Protein AF-A0A378AGY6-F1 (afdb_monomer)

Secondary structure (DSSP, 8-state):
-HHHHHTTS-HHHHHHHHHHHHHTTSEEEEE-SS-TT-EEEEE-HHHHHHHHHHHHHHHHHHHHHHSPPP-

Organism: Klebsiella pneumoniae subsp. ozaenae (NCBI:txid574)

Nearest PDB structures (foldseek):
  6pcp-assembly2_C  TM=9.105E-01  e=5.330E-04  Bordetella pertussis
  3zmd-assembly2_D  TM=8.821E-01  e=3.340E-03  Streptomyces coelicolor
  1z9c-assembly2_C  TM=8.266E-01  e=3.340E-03  Bacillus subtilis
  3bpv-assembly1_A-2  TM=8.553E-01  e=6.158E-03  unclassified
  4mnu-assembly1_B  TM=8.883E-01  e=2.398E-02  Listeria monocytogenes EGD-e

Sequence (71 aa):
MALIEAAVSTKATLAEMLSRMEARGLVRREHDPADKRRRFVYLTDEGEALLNRSIPQGNEVDDEFLGPPER

InterPro domains:
  IPR000835 MarR-type HTH domain [PF01047] (5-37)
  IPR000835 MarR-type HTH domain [PS50995] (1-71)
  IPR000835 MarR-type HTH domain [SM00347] (2-71)
  IPR023187 Transcriptional regulator MarR-type, conserved site [PS01117] (13-47)
  IPR036388 Winged helix-like DNA-binding domain superfamily [G3DSA:1.10.10.10] (2-71)
  IPR036390 Winged helix DNA-binding domain superfamily [SSF46785] (3-67)
  IPR039422 Transcription regulators MarR/SlyA-like [PTHR33164] (3-61)

Structure (mmCIF, N/CA/C/O backbone):
data_AF-A0A378AGY6-F1
#
_entry.id   AF-A0A378AGY6-F1
#
loop_
_atom_site.group_PDB
_atom_site.id
_atom_site.type_symbol
_atom_site.label_atom_id
_atom_site.label_alt_id
_atom_site.label_comp_id
_atom_site.label_asym_id
_atom_site.label_entity_id
_atom_site.label_seq_id
_atom_site.pdbx_PDB_ins_code
_atom_site.Cartn_x
_atom_site.Cartn_y
_atom_site.Cartn_z
_atom_site.occupancy
_atom_site.B_iso_or_equiv
_atom_site.auth_seq_id
_atom_site.auth_comp_id
_atom_site.auth_asym_id
_atom_site.auth_atom_id
_atom_site.pdbx_PDB_model_num
ATOM 1 N N . MET A 1 1 ? 9.676 9.978 -9.239 1.00 59.78 1 MET A N 1
ATOM 2 C CA . MET A 1 1 ? 9.918 10.725 -7.989 1.00 59.78 1 MET A CA 1
ATOM 3 C C . MET A 1 1 ? 8.623 11.103 -7.281 1.00 59.78 1 MET A C 1
ATOM 5 O O . MET A 1 1 ? 8.614 11.012 -6.066 1.00 59.78 1 MET A O 1
ATOM 9 N N . ALA A 1 2 ? 7.516 11.339 -7.999 1.00 73.94 2 ALA A N 1
ATOM 10 C CA . ALA A 1 2 ? 6.207 11.671 -7.413 1.00 73.94 2 ALA A CA 1
ATOM 11 C C . ALA A 1 2 ? 5.749 10.799 -6.218 1.00 73.94 2 ALA A C 1
ATOM 13 O O . ALA A 1 2 ? 5.328 11.336 -5.203 1.00 73.94 2 ALA A O 1
ATOM 14 N N . LEU A 1 3 ? 5.874 9.463 -6.285 1.00 77.75 3 LEU A N 1
ATOM 15 C CA . LEU A 1 3 ? 5.417 8.597 -5.183 1.00 77.75 3 LEU A CA 1
ATOM 16 C C . LEU A 1 3 ? 6.280 8.709 -3.909 1.00 77.75 3 LEU A C 1
ATOM 18 O O . LEU A 1 3 ? 5.776 8.507 -2.813 1.00 77.75 3 LEU A O 1
ATOM 22 N N . ILE A 1 4 ? 7.573 9.031 -4.039 1.00 78.81 4 ILE A N 1
ATOM 23 C CA . ILE A 1 4 ? 8.468 9.227 -2.883 1.00 78.81 4 ILE A CA 1
ATOM 24 C C . ILE A 1 4 ? 8.117 10.529 -2.161 1.00 78.81 4 ILE A C 1
ATOM 26 O O . ILE A 1 4 ? 8.063 10.544 -0.936 1.00 78.81 4 ILE A O 1
ATOM 30 N N . GLU A 1 5 ? 7.847 11.591 -2.923 1.00 77.88 5 GLU A N 1
ATOM 31 C CA . GLU A 1 5 ? 7.433 12.889 -2.381 1.00 77.88 5 GLU A CA 1
ATOM 32 C C . GLU A 1 5 ? 6.095 12.782 -1.647 1.00 77.88 5 GLU A C 1
ATOM 34 O O . GLU A 1 5 ? 6.000 13.200 -0.498 1.00 77.88 5 GLU A O 1
ATO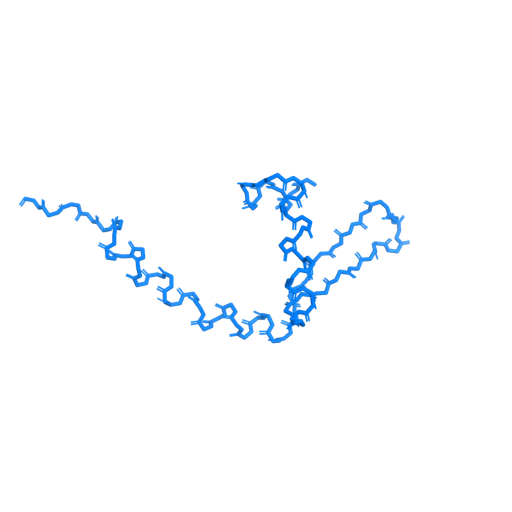M 39 N N . ALA A 1 6 ? 5.096 12.139 -2.260 1.00 78.94 6 ALA A N 1
ATOM 40 C CA . ALA A 1 6 ? 3.787 11.937 -1.639 1.00 78.94 6 ALA A CA 1
ATOM 41 C C . ALA A 1 6 ? 3.851 11.079 -0.364 1.00 78.94 6 ALA A C 1
ATOM 43 O O . ALA A 1 6 ? 3.106 11.319 0.580 1.00 78.94 6 ALA A O 1
ATOM 44 N N . ALA A 1 7 ? 4.743 10.086 -0.321 1.00 80.19 7 ALA A N 1
ATOM 45 C CA . ALA A 1 7 ? 4.890 9.211 0.837 1.00 80.19 7 ALA A CA 1
ATOM 46 C C . ALA A 1 7 ? 5.689 9.838 1.992 1.00 80.19 7 ALA A C 1
ATOM 48 O O . ALA A 1 7 ? 5.787 9.208 3.043 1.00 80.19 7 ALA A O 1
ATOM 49 N N . VAL A 1 8 ? 6.310 11.012 1.787 1.00 83.31 8 VAL A N 1
ATOM 50 C CA . VAL A 1 8 ? 7.172 11.703 2.768 1.00 83.31 8 VAL A CA 1
ATOM 51 C C . VAL A 1 8 ? 8.145 10.720 3.444 1.00 83.31 8 VAL A C 1
ATOM 53 O O . VAL A 1 8 ? 8.298 10.664 4.661 1.00 83.31 8 VAL A O 1
ATOM 56 N N . SER A 1 9 ? 8.771 9.856 2.640 1.00 85.38 9 SER A N 1
ATOM 57 C CA . SER A 1 9 ? 9.588 8.746 3.136 1.00 85.38 9 SER A CA 1
ATOM 58 C C . SER A 1 9 ? 10.825 8.517 2.272 1.00 85.38 9 SER A C 1
ATOM 60 O O . SER A 1 9 ? 10.998 9.116 1.211 1.00 85.38 9 SER A O 1
ATOM 62 N N . THR A 1 10 ? 11.718 7.629 2.713 1.00 87.38 10 THR A N 1
ATOM 63 C CA . THR A 1 10 ? 12.898 7.265 1.923 1.00 87.38 10 THR A CA 1
ATOM 64 C C . THR A 1 10 ? 12.540 6.264 0.828 1.00 87.38 10 THR A C 1
ATOM 66 O O . THR A 1 10 ? 11.593 5.485 0.943 1.00 87.38 10 THR A O 1
ATOM 69 N N . LYS A 1 11 ? 13.359 6.210 -0.229 1.00 85.88 11 LYS A N 1
ATOM 70 C CA . LYS A 1 11 ? 13.206 5.219 -1.304 1.00 85.88 11 LYS A CA 1
ATOM 71 C C . LYS A 1 11 ? 13.217 3.776 -0.782 1.00 85.88 11 LYS A C 1
ATOM 73 O O . LYS A 1 11 ? 12.470 2.951 -1.300 1.00 85.88 11 LYS A O 1
ATOM 78 N N . ALA A 1 12 ? 14.065 3.472 0.203 1.00 88.75 12 ALA A N 1
ATOM 79 C CA . ALA A 1 12 ? 14.177 2.131 0.774 1.00 88.75 12 ALA A CA 1
ATOM 80 C C . ALA A 1 12 ? 12.922 1.767 1.575 1.00 88.75 12 ALA A C 1
ATOM 82 O O . ALA A 1 12 ? 12.313 0.731 1.321 1.00 88.75 12 ALA A O 1
ATOM 83 N N . THR A 1 13 ? 12.481 2.668 2.457 1.00 90.00 13 THR A N 1
ATOM 84 C CA . THR A 1 13 ? 11.266 2.482 3.257 1.00 90.00 13 THR A CA 1
ATOM 85 C C . THR A 1 13 ? 10.036 2.342 2.365 1.00 90.00 13 THR A C 1
ATOM 87 O O .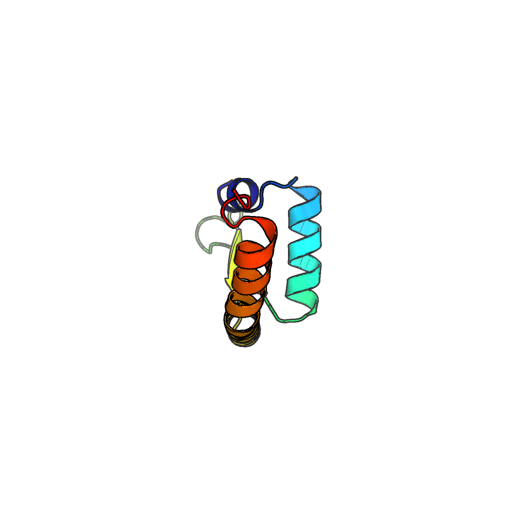 THR A 1 13 ? 9.262 1.405 2.535 1.00 90.00 13 THR A O 1
ATOM 90 N N . LEU A 1 14 ? 9.884 3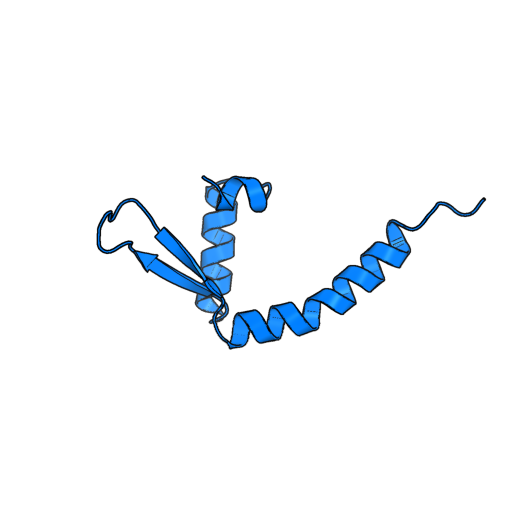.204 1.354 1.00 90.00 14 LEU A N 1
ATOM 91 C CA . LEU A 1 14 ? 8.782 3.104 0.401 1.00 90.00 14 LEU A CA 1
ATOM 92 C C . LEU A 1 14 ? 8.813 1.782 -0.373 1.00 90.00 14 LEU A C 1
ATOM 94 O O . LEU A 1 14 ? 7.776 1.147 -0.541 1.00 90.00 14 LEU A O 1
ATOM 98 N N . ALA A 1 15 ? 9.986 1.346 -0.838 1.00 90.12 15 ALA A N 1
ATOM 99 C CA . ALA A 1 15 ? 10.107 0.080 -1.550 1.00 90.12 15 ALA A CA 1
ATOM 100 C C . ALA A 1 15 ? 9.666 -1.105 -0.680 1.00 90.12 15 ALA A C 1
ATOM 102 O O . ALA A 1 15 ? 8.965 -1.985 -1.179 1.00 90.12 15 ALA A O 1
ATOM 103 N N . GLU A 1 16 ? 10.031 -1.102 0.602 1.00 93.75 16 GLU A N 1
ATOM 104 C CA . GLU A 1 16 ? 9.637 -2.136 1.555 1.00 93.75 16 GLU A CA 1
ATOM 105 C C . GLU A 1 16 ? 8.138 -2.090 1.883 1.00 93.75 16 GLU A C 1
ATOM 107 O O . GLU A 1 16 ? 7.480 -3.132 1.866 1.00 93.75 16 GLU A O 1
ATOM 112 N N . MET A 1 17 ? 7.572 -0.898 2.103 1.00 93.19 17 MET A N 1
ATOM 113 C CA . MET A 1 17 ? 6.129 -0.721 2.314 1.00 93.19 17 MET A CA 1
ATOM 114 C C . MET A 1 17 ? 5.327 -1.258 1.128 1.00 93.19 17 MET A C 1
ATOM 116 O O . MET A 1 17 ? 4.432 -2.082 1.313 1.00 93.19 17 MET A O 1
ATOM 120 N N . LEU A 1 18 ? 5.705 -0.875 -0.094 1.00 93.19 18 LEU A N 1
ATOM 121 C CA . LEU A 1 18 ? 5.061 -1.367 -1.309 1.00 93.19 18 LEU A CA 1
ATOM 122 C C . LEU A 1 18 ? 5.175 -2.890 -1.441 1.00 93.19 18 LEU A C 1
ATOM 124 O O . LEU A 1 18 ? 4.220 -3.527 -1.867 1.00 93.19 18 LEU A O 1
ATOM 128 N N . SER A 1 19 ? 6.304 -3.488 -1.043 1.00 94.38 19 SER A N 1
ATOM 129 C CA . SER A 1 19 ? 6.473 -4.950 -1.089 1.00 94.38 19 SER A CA 1
ATOM 130 C C . SER A 1 19 ? 5.554 -5.664 -0.113 1.00 94.38 19 SER A C 1
ATOM 132 O O . SER A 1 19 ? 4.985 -6.697 -0.454 1.00 94.38 19 SER A O 1
ATOM 134 N N . ARG A 1 20 ? 5.343 -5.100 1.079 1.00 95.69 20 ARG A N 1
ATOM 135 C CA . ARG A 1 20 ? 4.382 -5.645 2.046 1.00 95.69 20 ARG A CA 1
ATOM 136 C C . ARG A 1 20 ? 2.938 -5.484 1.569 1.00 95.69 20 ARG A C 1
ATOM 138 O O . ARG A 1 20 ? 2.139 -6.391 1.774 1.00 95.69 20 ARG A O 1
ATOM 145 N N . MET A 1 21 ? 2.598 -4.355 0.945 1.00 96.25 21 MET A N 1
ATOM 146 C CA . MET A 1 21 ? 1.259 -4.122 0.390 1.00 96.25 21 MET A CA 1
ATOM 147 C C . MET A 1 21 ? 0.960 -5.066 -0.780 1.00 96.25 21 MET A C 1
ATOM 149 O O . MET A 1 21 ? -0.129 -5.624 -0.855 1.00 96.25 21 MET A O 1
ATOM 153 N N . GLU A 1 22 ? 1.938 -5.295 -1.654 1.00 96.19 22 GLU A N 1
ATOM 154 C CA . GLU A 1 22 ? 1.837 -6.216 -2.790 1.00 96.19 22 GLU A CA 1
ATOM 155 C C . GLU A 1 22 ? 1.713 -7.672 -2.327 1.00 96.19 22 GLU A C 1
ATOM 157 O O . GLU A 1 22 ? 0.843 -8.394 -2.801 1.00 96.19 22 GLU A O 1
ATOM 162 N N . ALA A 1 23 ? 2.494 -8.084 -1.320 1.00 96.81 23 ALA A N 1
ATOM 163 C CA . ALA A 1 23 ? 2.376 -9.410 -0.704 1.00 96.81 23 ALA A CA 1
ATOM 164 C C . ALA A 1 23 ? 1.003 -9.658 -0.051 1.00 96.81 23 ALA A C 1
ATOM 166 O 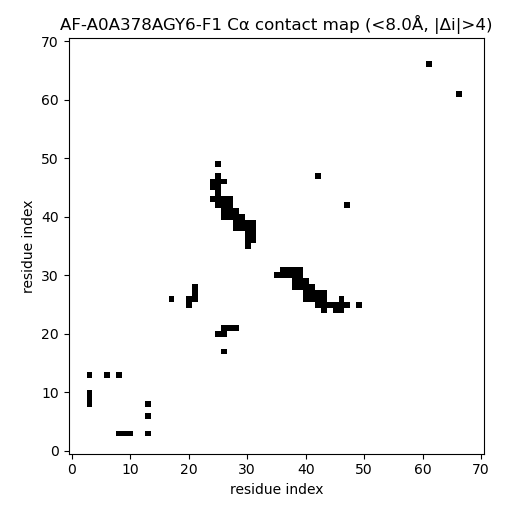O . ALA A 1 23 ? 0.594 -10.804 0.110 1.00 96.81 23 ALA A O 1
ATOM 167 N N . ARG A 1 24 ? 0.295 -8.588 0.326 1.00 96.50 24 ARG A N 1
ATOM 168 C CA . ARG A 1 24 ? -1.077 -8.629 0.850 1.00 96.50 24 ARG A CA 1
ATOM 169 C C . ARG A 1 24 ? -2.144 -8.480 -0.238 1.00 96.50 24 ARG A C 1
ATOM 171 O O . ARG A 1 24 ? -3.311 -8.396 0.106 1.00 96.50 24 ARG A O 1
ATOM 178 N N . GLY A 1 25 ? -1.763 -8.392 -1.512 1.00 96.50 25 GLY A N 1
ATOM 179 C CA . GLY A 1 25 ? -2.704 -8.233 -2.621 1.00 96.50 25 GLY A CA 1
ATOM 180 C C . GLY A 1 25 ? -3.336 -6.844 -2.732 1.00 96.50 25 GLY A C 1
ATOM 181 O O . GLY A 1 25 ? -4.292 -6.686 -3.477 1.00 96.50 25 GLY A O 1
ATOM 182 N N . LEU A 1 26 ? -2.815 -5.828 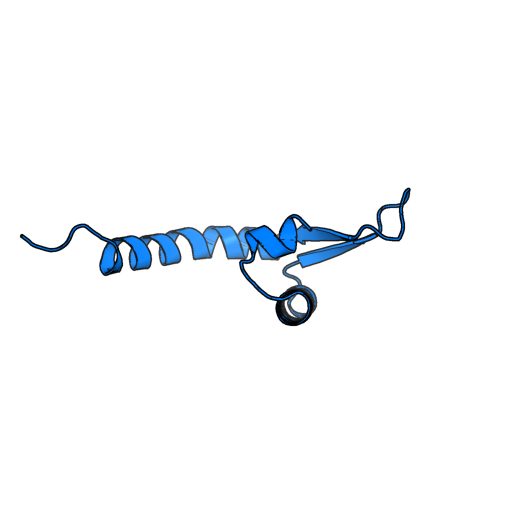-2.034 1.00 97.06 26 LEU A N 1
ATOM 183 C CA . LEU A 1 26 ? -3.418 -4.487 -1.969 1.00 97.06 26 LEU A CA 1
ATOM 184 C C . LEU A 1 26 ? -2.962 -3.556 -3.100 1.00 97.06 26 LEU A C 1
ATOM 186 O O . LEU A 1 26 ? -3.636 -2.582 -3.425 1.00 97.06 26 LEU A O 1
ATOM 190 N N . VAL A 1 27 ? -1.793 -3.821 -3.683 1.00 96.75 27 VAL A N 1
ATOM 191 C CA . VAL A 1 27 ? -1.245 -3.046 -4.804 1.00 96.75 27 VAL A CA 1
ATOM 192 C C . VAL A 1 27 ? -0.674 -3.978 -5.861 1.00 96.75 27 VAL A C 1
ATOM 194 O O . VAL A 1 27 ? -0.187 -5.061 -5.541 1.00 96.75 27 VAL A O 1
ATOM 197 N N . ARG A 1 28 ? -0.667 -3.518 -7.112 1.00 94.81 28 ARG A N 1
ATOM 198 C CA . ARG A 1 28 ? 0.058 -4.138 -8.227 1.00 94.81 28 ARG A CA 1
ATOM 199 C C . ARG A 1 28 ? 1.090 -3.169 -8.788 1.00 94.81 28 ARG A C 1
ATOM 201 O O . ARG A 1 28 ? 0.845 -1.960 -8.852 1.00 94.81 28 ARG A O 1
ATOM 208 N N . ARG A 1 29 ? 2.242 -3.695 -9.208 1.00 92.31 29 ARG A N 1
ATOM 209 C CA . ARG A 1 29 ? 3.286 -2.906 -9.869 1.00 92.31 29 ARG A CA 1
ATOM 210 C C . ARG A 1 29 ? 3.448 -3.324 -11.311 1.00 92.31 29 ARG A C 1
ATOM 212 O O . ARG A 1 29 ? 3.600 -4.502 -11.611 1.00 92.31 29 ARG A O 1
ATOM 219 N N . GLU A 1 30 ? 3.495 -2.335 -12.189 1.00 90.19 30 GLU A N 1
ATOM 220 C CA . GLU A 1 30 ? 3.658 -2.561 -13.619 1.00 90.19 30 GLU A CA 1
ATOM 221 C C . GLU A 1 30 ? 4.824 -1.755 -14.167 1.00 90.19 30 GLU A C 1
ATOM 223 O O . GLU A 1 30 ? 5.099 -0.627 -13.747 1.00 90.19 30 GLU A O 1
ATOM 228 N N . HIS A 1 31 ? 5.532 -2.365 -15.110 1.00 85.31 31 HIS A N 1
ATOM 229 C CA . HIS A 1 31 ? 6.537 -1.674 -15.896 1.00 85.31 31 HIS A CA 1
ATOM 230 C C . HIS A 1 31 ? 5.855 -0.920 -17.028 1.00 85.31 31 HIS A C 1
ATOM 232 O O . HIS A 1 31 ? 4.972 -1.462 -17.688 1.00 85.31 31 HIS A O 1
ATOM 238 N N . ASP A 1 32 ? 6.305 0.305 -17.278 1.00 81.12 32 ASP A N 1
ATOM 239 C CA . ASP A 1 32 ? 5.893 1.033 -18.472 1.00 81.12 32 ASP A CA 1
ATOM 240 C C . ASP A 1 32 ? 6.406 0.279 -19.721 1.00 81.12 32 ASP A C 1
ATO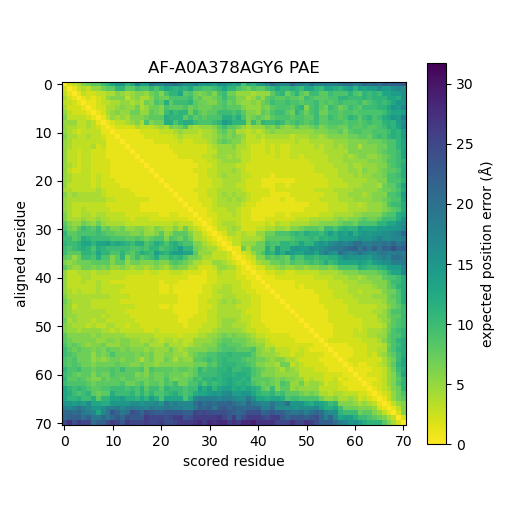M 242 O O . ASP A 1 32 ? 7.620 0.040 -19.826 1.00 81.12 32 ASP A O 1
ATOM 246 N N . PRO A 1 33 ? 5.527 -0.114 -20.665 1.00 78.44 33 PRO A N 1
ATOM 247 C CA . PRO A 1 33 ? 5.936 -0.792 -21.893 1.00 78.44 33 PRO A CA 1
ATOM 248 C C 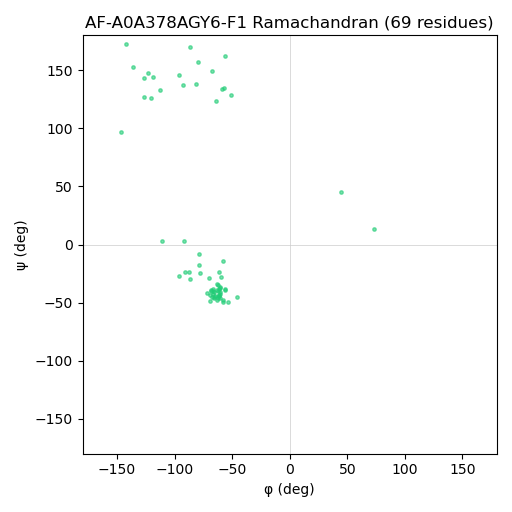. PRO A 1 33 ? 6.909 0.035 -22.746 1.00 78.44 33 PRO A C 1
ATOM 250 O O . PRO A 1 33 ? 7.726 -0.539 -23.467 1.00 78.44 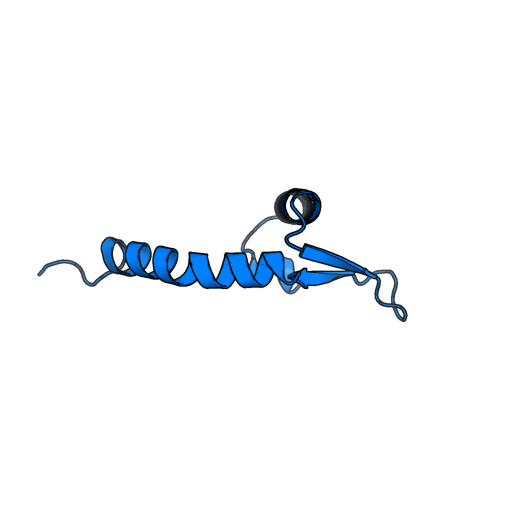33 PRO A O 1
ATOM 253 N N . ALA A 1 34 ? 6.840 1.368 -22.660 1.00 83.25 34 ALA A N 1
ATOM 254 C CA . ALA A 1 34 ? 7.666 2.298 -23.422 1.00 83.25 34 ALA A CA 1
ATOM 255 C C . ALA A 1 34 ? 8.968 2.694 -22.696 1.00 83.25 34 ALA A C 1
ATOM 257 O O . ALA A 1 34 ? 9.945 3.059 -23.351 1.00 83.25 34 ALA A O 1
ATOM 258 N N . ASP A 1 35 ? 9.025 2.594 -21.362 1.00 81.06 35 ASP A N 1
ATOM 259 C CA . ASP A 1 35 ? 10.224 2.904 -20.571 1.00 81.06 35 ASP A CA 1
ATOM 260 C C . ASP A 1 35 ? 10.356 2.004 -19.334 1.00 81.06 35 ASP A C 1
ATOM 262 O O . ASP A 1 35 ? 9.857 2.304 -18.251 1.00 81.06 35 ASP A O 1
ATOM 266 N N . LYS A 1 36 ? 11.153 0.934 -19.441 1.00 73.81 36 LYS A N 1
ATOM 267 C CA . LYS A 1 36 ? 11.384 -0.037 -18.351 1.00 73.81 36 LYS A CA 1
ATOM 268 C C . LYS A 1 36 ? 11.943 0.574 -17.055 1.00 73.81 36 LYS A C 1
ATOM 270 O O . LYS A 1 36 ? 11.947 -0.100 -16.020 1.00 73.81 36 LYS A O 1
ATOM 275 N N . ARG A 1 37 ? 12.437 1.820 -17.090 1.00 79.06 37 ARG A N 1
ATOM 276 C CA . ARG A 1 37 ? 12.908 2.555 -15.903 1.00 79.06 37 ARG A CA 1
ATOM 277 C C . ARG A 1 37 ? 11.763 3.138 -15.076 1.00 79.06 37 ARG A C 1
ATOM 279 O O . ARG A 1 37 ? 11.976 3.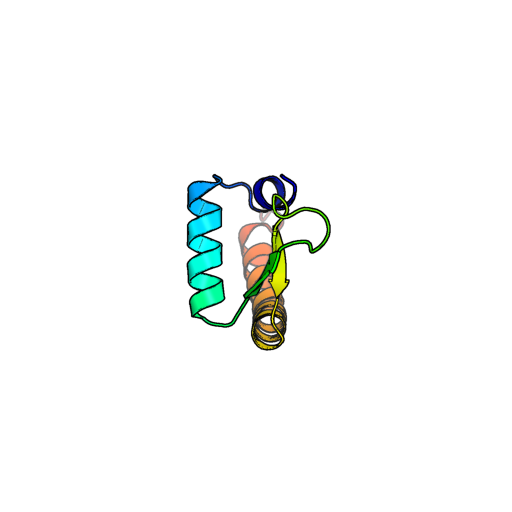459 -13.905 1.00 79.06 37 ARG A O 1
ATOM 286 N N . ARG A 1 38 ? 10.562 3.254 -15.644 1.00 80.94 38 ARG A N 1
ATOM 287 C CA . ARG A 1 38 ? 9.352 3.694 -14.950 1.00 80.94 38 ARG A CA 1
ATOM 288 C C . ARG A 1 38 ? 8.592 2.488 -14.417 1.00 80.94 38 ARG A C 1
ATOM 290 O O . ARG A 1 38 ? 8.460 1.458 -15.075 1.00 80.94 38 ARG A O 1
ATOM 297 N N . ARG A 1 39 ? 8.119 2.628 -13.183 1.00 82.56 39 ARG A N 1
ATOM 298 C CA . ARG A 1 39 ? 7.250 1.659 -12.522 1.00 82.56 39 ARG A CA 1
ATOM 299 C C . ARG A 1 39 ? 6.023 2.400 -12.041 1.00 82.56 39 ARG A C 1
ATOM 301 O O . ARG A 1 39 ? 6.161 3.402 -11.337 1.00 82.56 39 ARG A O 1
ATOM 308 N N . PHE A 1 40 ? 4.865 1.899 -12.422 1.00 88.88 40 PHE A N 1
ATOM 309 C CA . PHE A 1 40 ? 3.592 2.364 -11.914 1.00 88.88 40 PHE A CA 1
ATOM 310 C C . PHE A 1 40 ? 3.151 1.466 -10.767 1.00 88.88 40 PHE A C 1
ATOM 312 O O . PHE A 1 40 ? 3.444 0.270 -10.747 1.00 88.88 40 PHE A O 1
ATOM 319 N N . VAL A 1 41 ? 2.487 2.074 -9.794 1.00 92.12 41 VAL A N 1
ATOM 320 C CA . VAL A 1 41 ? 1.875 1.386 -8.663 1.00 92.12 41 VAL A CA 1
ATOM 321 C C . VAL A 1 41 ? 0.397 1.718 -8.723 1.00 92.12 41 VAL A C 1
ATOM 323 O O . VAL A 1 41 ? 0.042 2.894 -8.770 1.00 92.12 41 VAL A O 1
ATOM 326 N N . TYR A 1 42 ? -0.437 0.690 -8.728 1.00 94.12 42 TYR A N 1
ATOM 327 C CA . TYR A 1 42 ? -1.888 0.819 -8.730 1.00 94.12 42 TYR A CA 1
ATOM 328 C C . TYR A 1 42 ? -2.453 0.084 -7.522 1.00 94.12 42 TYR A C 1
ATOM 330 O O . TYR A 1 42 ? -1.896 -0.940 -7.116 1.00 94.12 42 TYR A O 1
ATOM 338 N N . LEU A 1 43 ? -3.556 0.581 -6.968 1.00 96.25 43 LEU A N 1
ATOM 339 C CA . LEU A 1 43 ? -4.356 -0.214 -6.045 1.00 96.25 43 LEU A CA 1
ATOM 340 C C . LEU A 1 43 ? -5.004 -1.372 -6.811 1.00 96.25 43 LEU A C 1
ATOM 342 O O . LEU A 1 43 ? -5.259 -1.289 -8.016 1.00 96.25 43 LEU A O 1
ATOM 346 N N . THR A 1 44 ? -5.203 -2.477 -6.110 1.00 97.06 44 THR A N 1
ATOM 347 C CA . THR A 1 44 ? -6.129 -3.529 -6.534 1.00 97.06 44 THR A CA 1
ATOM 348 C C . THR A 1 44 ? -7.528 -3.195 -6.029 1.00 97.06 44 THR A C 1
ATOM 350 O O . THR A 1 44 ? -7.679 -2.338 -5.160 1.00 97.06 44 THR A O 1
ATOM 353 N N . ASP A 1 45 ? -8.539 -3.928 -6.487 1.00 97.25 45 ASP A N 1
ATOM 354 C CA . ASP A 1 45 ? -9.908 -3.783 -5.979 1.00 97.25 45 ASP A CA 1
ATOM 355 C C . ASP A 1 45 ? -9.975 -3.988 -4.451 1.00 97.25 45 ASP A C 1
ATOM 357 O O . ASP A 1 45 ? -10.669 -3.263 -3.739 1.00 97.25 45 ASP A O 1
ATOM 361 N N . GLU A 1 46 ? -9.193 -4.934 -3.917 1.00 96.12 46 GLU A N 1
ATOM 362 C CA . GLU A 1 46 ? -9.071 -5.148 -2.470 1.00 96.12 46 GLU A CA 1
ATOM 363 C C . GLU A 1 46 ? -8.386 -3.964 -1.771 1.00 96.12 46 GLU A C 1
ATOM 365 O O . GLU A 1 46 ? -8.807 -3.543 -0.689 1.00 96.12 46 GLU A O 1
ATOM 370 N N . GLY A 1 47 ? -7.348 -3.404 -2.398 1.00 96.44 47 GLY A N 1
ATOM 371 C CA . GLY A 1 47 ? -6.657 -2.208 -1.929 1.00 96.44 47 GLY A CA 1
ATOM 372 C C . GLY A 1 47 ? -7.564 -0.981 -1.883 1.00 96.44 47 GLY A C 1
ATOM 373 O O . GLY A 1 47 ? -7.561 -0.264 -0.883 1.00 96.44 47 GLY A O 1
ATOM 374 N N . GLU A 1 48 ? -8.375 -0.762 -2.918 1.00 96.81 48 GLU A N 1
ATOM 375 C CA . GLU A 1 48 ? -9.365 0.318 -2.960 1.00 96.81 48 GLU A CA 1
ATOM 376 C C . GLU A 1 48 ? -10.451 0.121 -1.900 1.00 96.81 48 GLU A C 1
ATOM 378 O O . GLU A 1 48 ? -10.774 1.052 -1.160 1.00 96.81 48 GLU A O 1
ATOM 383 N N . ALA A 1 49 ? -10.970 -1.100 -1.750 1.00 96.12 49 ALA A N 1
ATOM 384 C CA . ALA A 1 49 ? -11.944 -1.414 -0.709 1.00 96.12 49 ALA A CA 1
ATOM 385 C C . ALA A 1 49 ? -11.376 -1.199 0.705 1.00 96.12 49 ALA A C 1
ATOM 387 O O . ALA A 1 49 ? -12.090 -0.729 1.594 1.00 96.12 49 ALA A O 1
ATOM 388 N N . LEU A 1 50 ? -10.098 -1.528 0.934 1.00 95.88 50 LEU A N 1
ATOM 389 C CA . LEU A 1 50 ? -9.400 -1.232 2.189 1.00 95.88 50 LEU A CA 1
ATOM 390 C C . LEU A 1 50 ? -9.229 0.268 2.408 1.00 95.88 50 LEU A C 1
ATOM 392 O O . LEU A 1 50 ? -9.527 0.756 3.494 1.00 95.88 50 LEU A O 1
ATOM 396 N N . LEU A 1 51 ? -8.794 1.004 1.392 1.00 94.56 51 LEU A N 1
ATOM 397 C CA . LEU A 1 51 ? -8.640 2.447 1.505 1.00 94.56 51 LEU A CA 1
ATOM 398 C C . LEU A 1 51 ? -9.971 3.114 1.882 1.00 94.56 51 LEU A C 1
ATOM 400 O O . LEU A 1 51 ? -10.029 3.871 2.849 1.00 94.56 51 LEU A O 1
ATOM 404 N N . ASN A 1 52 ? -11.055 2.756 1.195 1.00 95.00 52 ASN A N 1
ATOM 405 C CA . ASN A 1 52 ? -12.375 3.342 1.420 1.00 95.00 52 ASN A CA 1
ATOM 406 C C . ASN A 1 52 ? -12.935 3.066 2.823 1.00 95.00 52 ASN A C 1
ATOM 408 O O . ASN A 1 52 ? -13.601 3.931 3.386 1.00 95.00 52 ASN A O 1
ATOM 412 N N . ARG A 1 53 ? -12.653 1.898 3.420 1.00 93.94 53 ARG A N 1
ATOM 413 C CA . ARG A 1 53 ? -13.056 1.615 4.814 1.00 93.94 53 ARG A CA 1
ATOM 414 C C . ARG A 1 53 ? -12.155 2.283 5.855 1.00 93.94 53 ARG A C 1
ATOM 416 O O . ARG A 1 53 ? -12.602 2.495 6.977 1.00 93.94 53 ARG A O 1
ATOM 423 N N . SER A 1 54 ? -10.905 2.588 5.506 1.00 92.25 54 SER A N 1
ATOM 424 C CA . SER A 1 54 ? -9.930 3.188 6.422 1.00 92.25 54 SER A CA 1
ATOM 425 C C . SER A 1 54 ? -9.993 4.714 6.467 1.00 92.25 54 SER A C 1
ATOM 427 O O . SER A 1 54 ? -9.709 5.279 7.516 1.00 92.25 54 SER A O 1
ATOM 429 N N . ILE A 1 55 ? -10.394 5.385 5.380 1.00 91.81 55 ILE A N 1
ATOM 430 C CA . ILE A 1 55 ? -10.500 6.856 5.338 1.00 91.81 55 ILE A CA 1
ATOM 431 C C . ILE A 1 55 ? -11.375 7.418 6.474 1.00 91.81 55 ILE A C 1
ATOM 433 O O . ILE A 1 55 ? -10.897 8.305 7.175 1.00 91.81 55 ILE A O 1
ATOM 437 N N . PRO A 1 56 ? -12.602 6.917 6.727 1.00 90.56 56 PRO A N 1
ATOM 438 C CA . PRO A 1 56 ? -13.439 7.460 7.797 1.00 90.56 56 PRO A CA 1
ATOM 439 C C . PRO A 1 56 ? -12.791 7.345 9.180 1.00 90.56 56 PRO A C 1
ATOM 441 O O . PRO A 1 56 ? -12.912 8.257 9.985 1.00 90.56 56 PRO A O 1
ATOM 444 N N . GLN A 1 57 ? -12.071 6.247 9.429 1.00 89.25 57 GLN A N 1
ATOM 445 C CA . GLN A 1 57 ? -11.374 6.003 10.695 1.00 89.25 57 GLN A CA 1
ATOM 446 C C . GLN A 1 57 ? -10.197 6.963 10.876 1.00 89.25 57 GLN A C 1
ATOM 448 O O . GLN A 1 57 ? -9.965 7.456 11.972 1.00 89.25 57 GLN A O 1
ATOM 453 N N . GLY A 1 58 ? -9.456 7.232 9.795 1.00 85.44 58 GLY A N 1
ATOM 454 C CA . GLY A 1 58 ? -8.387 8.229 9.804 1.00 85.44 58 GLY A CA 1
ATOM 455 C C . GLY A 1 58 ? -8.927 9.624 10.102 1.00 85.44 58 GLY A C 1
ATOM 456 O O . GLY A 1 58 ? -8.404 10.296 10.980 1.00 85.44 58 GLY A O 1
ATOM 457 N N . ASN A 1 59 ? -10.023 10.006 9.443 1.00 87.31 59 ASN A N 1
ATOM 458 C CA . ASN A 1 59 ? -10.656 11.305 9.658 1.00 87.31 59 ASN A CA 1
ATOM 459 C C . ASN A 1 59 ? -11.167 11.476 11.096 1.00 87.31 59 ASN A C 1
ATOM 461 O O . ASN A 1 59 ? -11.004 12.545 11.660 1.00 87.31 59 ASN A O 1
ATOM 465 N N . GLU A 1 60 ? -11.755 10.437 11.697 1.00 86.94 60 GLU A N 1
ATOM 466 C CA . GLU A 1 60 ? -12.234 10.488 13.087 1.00 86.94 60 GLU A CA 1
ATOM 467 C C . GLU A 1 60 ? -11.088 10.754 14.075 1.00 86.94 60 GLU A C 1
ATOM 469 O O . GLU A 1 60 ? -11.208 11.605 14.954 1.00 86.94 60 GLU A O 1
ATOM 474 N N . VAL A 1 61 ? -9.954 10.073 13.890 1.00 89.06 61 VAL A N 1
ATOM 475 C CA . VAL A 1 61 ? -8.747 10.309 14.693 1.00 89.06 61 VAL A CA 1
ATOM 476 C C . VAL A 1 61 ? -8.194 11.711 14.425 1.00 89.06 61 VAL A C 1
ATOM 478 O O . VAL A 1 61 ? -7.868 12.435 15.361 1.00 89.06 61 VAL A O 1
ATOM 481 N N . ASP A 1 62 ? -8.103 12.133 13.167 1.00 87.50 62 ASP A N 1
ATOM 482 C CA . ASP A 1 62 ? -7.611 13.472 12.835 1.00 87.50 62 ASP A CA 1
ATOM 483 C C . ASP A 1 62 ? -8.493 14.567 13.463 1.00 87.50 62 ASP A C 1
ATOM 485 O O . ASP A 1 62 ? -7.961 15.512 14.044 1.00 87.50 62 ASP A O 1
ATOM 489 N N . ASP A 1 63 ? -9.819 14.421 13.428 1.00 85.06 63 ASP A N 1
ATOM 490 C CA . ASP A 1 63 ? -10.762 15.362 14.042 1.00 85.06 63 ASP A CA 1
ATOM 491 C C . ASP A 1 63 ? -10.596 15.431 15.572 1.00 85.06 63 ASP A C 1
ATOM 493 O O . ASP A 1 63 ? -10.655 16.519 16.151 1.00 85.06 63 ASP A O 1
ATOM 497 N N . GLU A 1 64 ? -10.347 14.295 16.233 1.00 84.88 64 GLU A N 1
ATOM 498 C CA . GLU A 1 64 ? -10.121 14.226 17.682 1.00 84.88 64 GLU A CA 1
ATOM 499 C C . GLU A 1 64 ? -8.805 14.904 18.103 1.00 84.88 64 GLU A C 1
ATOM 501 O O . GLU A 1 64 ? -8.775 15.664 19.071 1.00 84.88 64 GLU A O 1
ATOM 506 N N . PHE A 1 65 ? -7.708 14.646 17.386 1.00 83.56 65 PHE A N 1
ATOM 507 C CA . PHE A 1 65 ? -6.365 15.062 17.811 1.00 83.56 65 PHE A CA 1
ATOM 508 C C . PHE A 1 65 ? -5.890 16.386 17.200 1.00 83.56 65 PHE A C 1
ATOM 510 O O . PHE A 1 65 ? -5.043 17.061 17.791 1.00 83.56 65 PHE A O 1
ATOM 517 N N . LEU A 1 66 ? -6.391 16.752 16.019 1.00 85.69 66 LEU A N 1
ATOM 518 C CA . LEU A 1 66 ? -6.009 17.964 15.281 1.00 85.69 66 LEU A CA 1
ATOM 519 C C . LEU A 1 66 ? -7.135 19.006 15.231 1.00 85.69 66 LEU A C 1
ATOM 521 O O . LEU A 1 66 ? -6.962 20.065 14.619 1.00 85.69 66 LEU A O 1
ATOM 525 N N . GLY A 1 67 ? -8.267 18.728 15.885 1.00 74.31 67 GLY A N 1
ATOM 526 C CA . GLY A 1 67 ? -9.341 19.688 16.097 1.00 74.31 67 GLY A CA 1
ATOM 527 C C . GLY A 1 67 ? -8.864 20.970 16.803 1.00 74.31 67 GLY A C 1
ATOM 528 O O . GLY A 1 67 ? -7.782 21.012 17.399 1.00 74.31 67 GLY A O 1
ATOM 529 N N . PRO A 1 68 ? -9.646 22.063 16.725 1.00 72.62 68 PRO A N 1
ATOM 530 C CA . PRO A 1 68 ? -9.272 23.327 17.348 1.00 72.62 68 PRO A CA 1
ATOM 531 C C . PRO A 1 68 ? -9.031 23.126 18.853 1.00 72.62 68 PRO A C 1
ATOM 533 O O . PRO A 1 68 ? -9.856 22.481 19.503 1.00 72.62 68 PRO A O 1
ATOM 536 N N . PRO A 1 69 ? -7.944 23.683 19.424 1.00 69.44 69 PRO A N 1
ATOM 537 C CA . PRO A 1 69 ? -7.682 23.544 20.850 1.00 69.44 69 PRO A CA 1
ATOM 538 C C . PRO A 1 69 ? -8.859 24.125 21.639 1.00 69.44 69 PRO A C 1
ATOM 540 O O . PRO A 1 69 ? -9.348 25.213 21.313 1.00 69.44 69 PRO A O 1
ATOM 543 N N . GLU A 1 70 ? -9.329 23.389 22.651 1.00 65.88 70 GLU A N 1
ATOM 544 C CA . GLU A 1 70 ? -10.350 23.878 23.581 1.00 65.88 70 GLU A CA 1
ATOM 545 C C . GLU A 1 70 ? -9.924 25.256 24.122 1.00 65.88 70 GLU A C 1
ATOM 547 O O . GLU A 1 70 ? -8.774 25.448 24.525 1.00 65.88 70 GLU A O 1
ATOM 552 N N . ARG A 1 71 ? -10.835 26.234 24.038 1.00 57.19 71 ARG A N 1
ATOM 553 C CA . ARG A 1 71 ? -10.600 27.625 24.461 1.00 57.19 71 ARG A CA 1
ATOM 554 C C . ARG A 1 71 ? -10.462 27.766 25.968 1.00 57.19 71 ARG A C 1
ATOM 556 O O . ARG A 1 71 ? -11.288 27.160 26.683 1.00 57.19 71 ARG A O 1
#

Foldseek 3Di:
DVVCVVVVDDPVVVVVVLVVCVVVQQWDWDADPVHNVDIDIDGDPVNVVVVVVCVVVVVVVCCVPVPDPDD

pLDDT: mean 87.13, std 9.06, range [57.19, 97.25]

Radius of gyration: 16.0 Å; Cα contacts (8 Å, |Δi|>4): 49; chains: 1; bounding box: 28×37×48 Å

Mean predicted aligned error: 6.42 Å

Solvent-accessible surface area (backbone atoms only — not comparable to full-atom values): 4263 Å² total; per-residue (Å²): 110,69,70,44,62,76,62,75,52,51,74,66,58,49,52,51,51,52,50,55,36,36,76,68,56,27,33,49,77,45,67,39,93,91,41,79,89,44,73,48,78,41,69,28,75,64,23,49,56,48,50,66,68,44,49,63,58,51,50,54,51,45,51,71,76,68,44,83,78,86,129